Protein AF-A0A833N0Y2-F1 (afdb_monomer)

Organism: NCBI:txid2654512

Secondary structure (DSSP, 8-state):
-----TTTT--HHHHHHHHHHHHHHHHHHHHH--GGG--STTHHHHHHHHHHHHHHHHHHTT-

Structure (mmCIF, N/CA/C/O backbone):
data_AF-A0A833N0Y2-F1
#
_entry.id   AF-A0A833N0Y2-F1
#
loop_
_atom_site.group_PDB
_atom_site.id
_atom_site.type_symbol
_atom_site.label_atom_id
_atom_site.label_alt_id
_atom_site.label_comp_id
_atom_site.label_asym_id
_atom_site.label_entity_id
_atom_site.label_seq_id
_atom_site.pdbx_PDB_ins_code
_atom_site.Cartn_x
_atom_site.Cartn_y
_atom_site.Cartn_z
_atom_site.occupancy
_atom_site.B_iso_or_equiv
_atom_site.auth_seq_id
_atom_site.auth_comp_id
_atom_site.auth_asym_id
_atom_site.auth_atom_id
_atom_site.pdbx_PDB_model_num
ATOM 1 N N . MET A 1 1 ? -13.146 -15.764 6.744 1.00 40.00 1 MET A N 1
ATOM 2 C CA . MET A 1 1 ? -11.966 -14.949 7.124 1.00 40.00 1 MET A CA 1
ATOM 3 C C . MET A 1 1 ? -12.415 -13.577 7.614 1.00 40.00 1 MET A C 1
ATOM 5 O O . MET A 1 1 ? -13.032 -12.844 6.846 1.00 40.00 1 MET A O 1
ATOM 9 N N . LYS A 1 2 ? -12.159 -13.224 8.882 1.00 45.94 2 LYS A N 1
ATOM 10 C CA . LYS A 1 2 ? -12.444 -11.876 9.404 1.00 45.94 2 LYS A CA 1
ATOM 11 C C . LYS A 1 2 ? -11.547 -10.878 8.663 1.00 45.94 2 LYS A C 1
ATOM 13 O O . LYS A 1 2 ? -10.330 -10.956 8.782 1.00 45.94 2 LYS A O 1
ATOM 18 N N . LYS A 1 3 ? -12.132 -9.972 7.871 1.00 56.81 3 LYS A N 1
ATOM 19 C CA . LYS A 1 3 ? -11.396 -8.867 7.236 1.00 56.81 3 LYS A CA 1
ATOM 20 C C . LYS A 1 3 ? -10.839 -7.979 8.352 1.00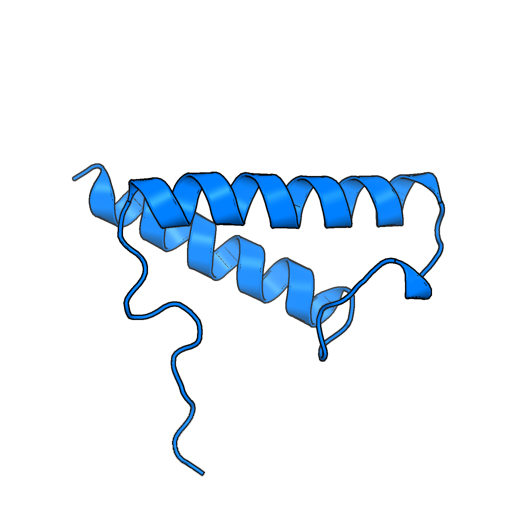 56.81 3 LYS A C 1
ATOM 22 O O . LYS A 1 3 ? -11.569 -7.148 8.886 1.00 56.81 3 LYS A O 1
ATOM 27 N N . GLN A 1 4 ? -9.577 -8.176 8.732 1.00 56.47 4 GLN A N 1
ATOM 28 C CA . GLN A 1 4 ? -8.864 -7.239 9.596 1.00 56.47 4 GLN A CA 1
ATOM 29 C C . GLN A 1 4 ? -8.952 -5.855 8.950 1.00 56.47 4 GLN A C 1
ATOM 31 O O . GLN A 1 4 ? -8.528 -5.645 7.810 1.00 56.47 4 GLN A O 1
ATOM 36 N N . LYS A 1 5 ? -9.556 -4.903 9.661 1.00 69.06 5 LYS A N 1
ATOM 37 C CA . LYS A 1 5 ? -9.555 -3.500 9.261 1.00 69.06 5 LYS A CA 1
ATOM 38 C C . LYS A 1 5 ? -8.131 -2.986 9.492 1.00 69.06 5 LYS A C 1
ATOM 40 O O . LYS A 1 5 ? -7.842 -2.465 10.556 1.00 69.06 5 LYS A O 1
ATOM 45 N N . LYS A 1 6 ? -7.259 -3.143 8.490 1.00 70.25 6 LYS A N 1
ATOM 46 C CA . LYS A 1 6 ? -5.817 -2.803 8.485 1.00 70.25 6 LYS A CA 1
ATOM 47 C C . LYS A 1 6 ? -5.461 -1.440 9.102 1.00 70.25 6 LYS A C 1
ATOM 49 O O . LYS A 1 6 ? -4.337 -1.249 9.539 1.00 70.25 6 LYS A O 1
ATOM 54 N N . PHE A 1 7 ? -6.411 -0.506 9.135 1.00 76.94 7 PHE A N 1
ATOM 55 C CA . PHE A 1 7 ? -6.217 0.830 9.690 1.00 76.94 7 PHE A CA 1
ATOM 56 C C . PHE A 1 7 ? -7.202 1.202 10.805 1.00 76.94 7 PHE A C 1
ATOM 58 O O . PHE A 1 7 ? -7.240 2.371 11.171 1.00 76.94 7 PHE A O 1
ATOM 65 N N . ALA A 1 8 ? -8.031 0.276 11.311 1.00 73.19 8 ALA A N 1
ATOM 66 C CA . ALA A 1 8 ? -9.089 0.571 12.290 1.00 73.19 8 ALA A CA 1
ATOM 67 C C . ALA A 1 8 ? -8.572 1.323 13.517 1.00 73.19 8 ALA A C 1
ATOM 69 O O . ALA A 1 8 ? -9.204 2.307 13.897 1.00 73.19 8 ALA A O 1
ATOM 70 N N . ASP A 1 9 ? -7.396 0.944 14.005 1.00 73.44 9 ASP A N 1
ATOM 71 C CA . ASP A 1 9 ? -6.849 1.439 15.267 1.00 73.44 9 ASP A CA 1
ATOM 72 C C . ASP A 1 9 ? -5.839 2.587 15.090 1.00 73.44 9 ASP A C 1
ATOM 74 O O . ASP A 1 9 ? -5.265 3.051 16.067 1.00 73.44 9 ASP A O 1
ATOM 78 N N . LEU A 1 10 ? -5.617 3.086 13.860 1.00 76.88 10 LEU A N 1
ATOM 79 C CA . LEU A 1 10 ? -4.752 4.260 13.679 1.00 76.88 10 LEU A CA 1
ATOM 80 C C . LEU A 1 10 ? -5.377 5.508 14.306 1.00 76.88 10 LEU A C 1
ATOM 82 O O . LEU A 1 10 ? -6.474 5.917 13.901 1.00 76.88 10 LEU A O 1
ATOM 86 N N . ASN A 1 11 ? -4.613 6.131 15.205 1.00 76.69 11 ASN A N 1
ATOM 87 C CA . ASN A 1 11 ? -4.842 7.484 15.698 1.00 76.69 11 ASN A CA 1
ATOM 88 C C . ASN A 1 11 ? -4.460 8.540 14.634 1.00 76.69 11 ASN A C 1
ATOM 90 O O . ASN A 1 11 ? -3.969 8.226 13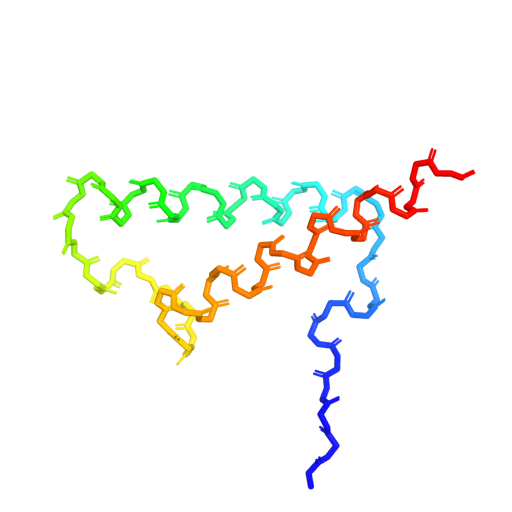.546 1.00 76.69 11 ASN A O 1
ATOM 94 N N . SER A 1 12 ? -4.729 9.808 14.934 1.00 71.25 12 SER A N 1
ATOM 95 C CA . SER A 1 12 ? -4.595 10.935 14.003 1.00 71.25 12 SER A CA 1
ATOM 96 C C . SER A 1 12 ? -3.160 11.208 13.544 1.00 71.25 12 SER A C 1
ATOM 98 O O . SER A 1 12 ? -2.920 11.433 12.352 1.00 71.25 12 SER A O 1
ATOM 100 N N . SER A 1 13 ? -2.212 11.148 14.479 1.00 74.06 13 SER A N 1
ATOM 101 C CA . SER A 1 13 ? -0.786 11.365 14.237 1.00 74.06 13 SER A CA 1
ATOM 102 C C . SER A 1 13 ? -0.221 10.250 13.360 1.00 74.06 13 SER A C 1
ATOM 104 O O . SER A 1 13 ? 0.361 10.508 12.300 1.00 74.06 13 SER A O 1
ATOM 106 N N . ASP A 1 14 ? -0.533 9.003 13.713 1.00 81.81 14 ASP A N 1
ATOM 107 C CA . ASP A 1 14 ? -0.120 7.820 12.965 1.00 81.81 14 ASP A CA 1
ATOM 108 C C . ASP A 1 14 ? -0.732 7.812 11.562 1.00 81.81 14 ASP A C 1
ATOM 110 O O . ASP A 1 14 ? -0.071 7.440 10.591 1.00 81.81 14 ASP A O 1
ATOM 114 N N . ALA A 1 15 ? -1.980 8.272 11.413 1.00 83.56 15 ALA A N 1
ATOM 115 C CA . ALA A 1 15 ? -2.633 8.374 10.111 1.00 83.56 15 ALA A CA 1
ATOM 116 C C . ALA A 1 15 ? -1.937 9.395 9.200 1.00 83.56 15 ALA A C 1
ATOM 118 O O . ALA A 1 15 ? -1.804 9.154 7.999 1.00 83.56 15 ALA A O 1
ATOM 119 N N . SER A 1 16 ? -1.458 10.517 9.743 1.00 84.25 16 SER A N 1
ATOM 120 C CA . SER A 1 16 ? -0.725 11.514 8.957 1.00 84.25 16 SER A CA 1
ATOM 121 C C . SER A 1 16 ? 0.626 10.972 8.482 1.00 84.25 16 SER A C 1
ATOM 123 O O . SER A 1 16 ? 0.936 11.055 7.290 1.00 84.25 16 SER A O 1
ATOM 125 N N . SER A 1 17 ? 1.383 10.332 9.377 1.00 87.38 17 SER A N 1
ATOM 126 C CA . SER A 1 17 ? 2.656 9.680 9.045 1.00 87.38 17 SER A CA 1
ATOM 127 C C . SER A 1 17 ? 2.462 8.591 7.990 1.00 87.38 17 SER A C 1
ATOM 129 O O . SER A 1 17 ? 3.144 8.584 6.962 1.00 87.38 17 SER A O 1
ATOM 131 N N . LYS A 1 18 ? 1.441 7.740 8.160 1.00 88.75 18 LYS A N 1
ATOM 132 C CA . LYS A 1 18 ? 1.121 6.681 7.197 1.00 88.75 18 LYS A CA 1
ATOM 133 C C . LYS A 1 18 ? 0.697 7.230 5.840 1.00 88.75 18 LYS A C 1
ATOM 135 O O . LYS A 1 18 ? 1.067 6.674 4.810 1.00 88.75 18 LYS A O 1
ATOM 140 N N . HIS A 1 19 ? -0.049 8.330 5.812 1.00 88.62 19 HIS A N 1
ATOM 141 C CA . HIS A 1 19 ? -0.422 8.985 4.563 1.00 88.62 19 HIS A CA 1
ATOM 142 C C . HIS A 1 19 ? 0.818 9.454 3.792 1.00 88.62 19 HIS A C 1
ATOM 144 O O . HIS A 1 19 ? 0.929 9.196 2.596 1.00 88.62 19 HIS A O 1
ATOM 150 N N . ILE A 1 20 ? 1.768 10.102 4.473 1.00 90.62 20 ILE A N 1
ATOM 151 C CA . ILE A 1 20 ? 3.015 10.587 3.863 1.00 90.62 20 ILE A CA 1
ATOM 152 C C . ILE A 1 20 ? 3.838 9.426 3.294 1.00 90.62 20 ILE A C 1
ATOM 154 O O . ILE A 1 20 ? 4.340 9.527 2.174 1.00 90.62 20 ILE A O 1
ATOM 158 N N . GLU A 1 21 ? 3.955 8.317 4.024 1.00 91.00 21 GLU A N 1
ATOM 159 C CA . GLU A 1 21 ? 4.653 7.116 3.548 1.00 91.00 21 GLU A CA 1
ATOM 160 C C . GLU A 1 21 ? 4.042 6.567 2.256 1.00 91.00 21 GLU A C 1
ATOM 162 O O . GLU A 1 21 ? 4.755 6.366 1.271 1.00 91.00 21 GLU A O 1
ATOM 167 N N . LEU A 1 22 ? 2.719 6.387 2.233 1.00 91.69 22 LEU A N 1
ATOM 168 C CA . LEU A 1 22 ? 2.014 5.843 1.072 1.00 91.69 22 LEU A CA 1
ATOM 169 C C . LEU A 1 22 ? 2.076 6.797 -0.136 1.00 91.69 22 LEU A C 1
ATOM 171 O O . LEU A 1 22 ? 2.165 6.344 -1.277 1.00 91.69 22 LEU A O 1
ATOM 175 N N . VAL A 1 23 ? 2.072 8.117 0.091 1.00 92.44 23 VAL A N 1
ATOM 176 C CA . VAL A 1 23 ? 2.272 9.114 -0.975 1.00 92.44 23 VAL A CA 1
ATOM 177 C C . VAL A 1 23 ? 3.685 9.018 -1.546 1.00 92.44 23 VAL A C 1
ATOM 179 O O . VAL A 1 23 ? 3.839 9.002 -2.765 1.00 92.44 23 VAL A O 1
ATOM 182 N N . LYS A 1 24 ? 4.721 8.917 -0.702 1.00 93.06 24 LYS A N 1
ATOM 183 C CA . LYS A 1 24 ? 6.110 8.763 -1.167 1.00 93.06 24 LYS A CA 1
ATOM 184 C C . LYS A 1 24 ? 6.275 7.510 -2.024 1.00 93.06 24 LYS A C 1
ATOM 186 O O . LYS A 1 24 ? 6.938 7.564 -3.055 1.00 93.06 24 LYS A O 1
ATOM 191 N N . GLU A 1 25 ? 5.662 6.403 -1.620 1.00 91.00 25 GLU A N 1
ATOM 192 C CA . GLU A 1 25 ? 5.657 5.154 -2.385 1.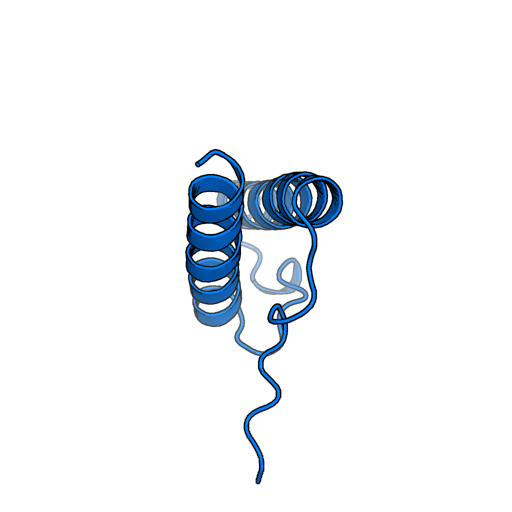00 91.00 25 GLU A CA 1
ATOM 193 C C . GLU A 1 25 ? 4.971 5.329 -3.749 1.00 91.00 25 GLU A C 1
ATOM 195 O O . GLU A 1 25 ? 5.527 4.944 -4.776 1.00 91.00 25 GLU A O 1
ATOM 200 N N . LEU A 1 26 ? 3.820 6.011 -3.784 1.00 91.12 26 LEU A N 1
ATOM 201 C CA . LEU A 1 26 ? 3.103 6.306 -5.026 1.00 91.12 26 LEU A CA 1
ATOM 202 C C . LEU A 1 26 ? 3.916 7.203 -5.970 1.00 91.12 26 LEU A C 1
ATOM 204 O O . LEU A 1 26 ? 3.924 6.972 -7.179 1.00 91.12 26 LEU A O 1
ATOM 208 N N . VAL A 1 27 ? 4.593 8.220 -5.434 1.00 93.00 27 VAL A N 1
ATOM 209 C CA . VAL A 1 27 ? 5.452 9.120 -6.217 1.00 93.00 27 VAL A CA 1
ATOM 210 C C . VAL A 1 27 ? 6.649 8.358 -6.777 1.00 93.00 27 VAL A C 1
ATOM 212 O O . VAL A 1 27 ? 6.918 8.464 -7.970 1.00 93.00 27 VAL A O 1
ATOM 215 N N . LYS A 1 28 ? 7.322 7.533 -5.966 1.00 90.50 28 LYS A N 1
ATOM 216 C CA . LYS A 1 28 ? 8.436 6.689 -6.426 1.00 90.50 28 LYS A CA 1
ATOM 217 C C . LYS A 1 28 ? 8.011 5.752 -7.552 1.00 90.50 28 LYS A C 1
ATOM 219 O O . LYS A 1 28 ? 8.692 5.697 -8.573 1.00 90.50 28 LYS A O 1
ATOM 224 N N . PHE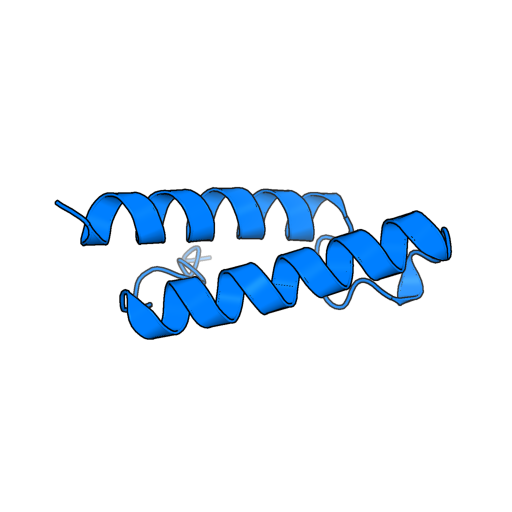 A 1 29 ? 6.868 5.082 -7.406 1.00 90.94 29 PHE A N 1
ATOM 225 C CA . PHE A 1 29 ? 6.282 4.272 -8.474 1.00 90.94 29 PHE A CA 1
ATOM 226 C C . PHE A 1 29 ? 6.010 5.106 -9.736 1.00 90.94 29 PHE A C 1
ATOM 228 O O . PHE A 1 29 ? 6.357 4.698 -10.837 1.00 90.94 29 PHE A O 1
ATOM 235 N N . ARG A 1 30 ? 5.427 6.303 -9.596 1.00 89.94 30 ARG A N 1
ATOM 236 C CA . ARG A 1 30 ? 5.078 7.153 -10.745 1.00 89.94 30 ARG A CA 1
ATOM 237 C C . ARG A 1 30 ? 6.292 7.742 -11.470 1.00 89.94 30 ARG A C 1
ATOM 239 O O . ARG A 1 30 ? 6.180 8.033 -12.651 1.00 89.94 30 ARG A O 1
ATOM 246 N N . VAL A 1 31 ? 7.419 7.929 -10.790 1.00 93.31 31 VAL A N 1
ATOM 247 C CA . VAL A 1 31 ? 8.657 8.429 -11.410 1.00 93.31 31 VAL A CA 1
ATOM 248 C C . VAL A 1 31 ? 9.443 7.299 -12.076 1.00 93.31 31 VAL A C 1
ATOM 250 O O . VAL A 1 31 ? 9.928 7.467 -13.185 1.00 93.31 31 VAL A O 1
ATOM 253 N N . SER A 1 32 ? 9.558 6.150 -11.413 1.00 89.94 32 SER A N 1
ATOM 254 C CA . SER A 1 32 ? 10.344 5.010 -11.910 1.00 89.94 32 SER A CA 1
ATOM 255 C C . SER A 1 32 ? 9.602 4.124 -12.911 1.00 89.94 32 SER A C 1
ATOM 257 O O . SER A 1 32 ? 10.248 3.380 -13.639 1.00 89.94 32 SER A O 1
ATOM 259 N N . MET A 1 33 ? 8.261 4.156 -12.910 1.00 87.44 33 MET A N 1
ATOM 260 C CA . MET A 1 33 ? 7.398 3.166 -13.572 1.00 87.44 33 MET A CA 1
ATOM 261 C C . MET A 1 33 ? 7.643 1.715 -13.114 1.00 87.44 33 MET A C 1
ATOM 263 O O . MET A 1 33 ? 7.141 0.786 -13.742 1.00 87.44 33 MET A O 1
ATO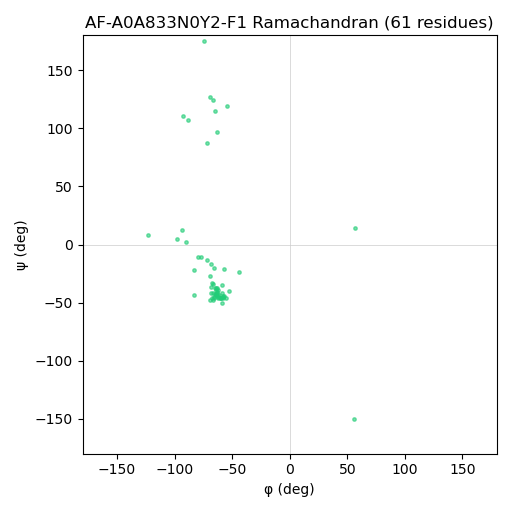M 267 N N . ASP A 1 34 ? 8.358 1.507 -12.003 1.00 87.06 34 ASP A N 1
ATOM 268 C CA . ASP A 1 34 ? 8.718 0.181 -11.505 1.00 87.06 34 ASP A CA 1
ATOM 269 C C . ASP A 1 34 ? 7.679 -0.338 -10.489 1.00 87.06 34 ASP A C 1
ATOM 271 O O . ASP A 1 34 ? 7.597 0.174 -9.363 1.00 87.06 34 ASP A O 1
ATOM 275 N N . PRO A 1 35 ? 6.882 -1.369 -10.839 1.00 82.31 35 PRO A N 1
ATOM 276 C CA . PRO A 1 35 ? 5.890 -1.947 -9.939 1.00 82.31 35 PRO A CA 1
ATOM 277 C C . PRO A 1 35 ? 6.502 -2.637 -8.711 1.00 82.31 35 PRO A C 1
ATOM 279 O O . PRO A 1 35 ? 5.797 -2.777 -7.709 1.00 82.31 35 PRO A O 1
ATOM 282 N N . ALA A 1 36 ? 7.784 -3.021 -8.738 1.00 86.00 36 ALA A N 1
ATOM 283 C CA . ALA A 1 36 ? 8.470 -3.646 -7.606 1.00 86.00 36 ALA A CA 1
ATOM 284 C C . ALA A 1 36 ? 8.677 -2.681 -6.425 1.00 86.00 36 ALA A C 1
ATOM 286 O O . ALA A 1 36 ? 8.882 -3.115 -5.290 1.00 86.00 36 ALA A O 1
ATOM 287 N N . LEU A 1 37 ? 8.558 -1.368 -6.654 1.00 83.31 37 LEU A N 1
ATOM 288 C CA . LEU A 1 37 ? 8.626 -0.365 -5.589 1.00 83.31 37 LEU A CA 1
ATOM 289 C C . LEU A 1 37 ? 7.393 -0.350 -4.683 1.00 83.31 37 LEU A C 1
ATOM 291 O O . LEU A 1 37 ? 7.431 0.277 -3.620 1.00 83.31 37 LEU A O 1
ATOM 295 N N . ILE A 1 38 ? 6.310 -1.020 -5.085 1.00 88.19 38 ILE A N 1
ATOM 296 C CA . ILE A 1 38 ? 5.083 -1.085 -4.302 1.00 88.19 38 ILE A CA 1
ATOM 297 C C . ILE A 1 38 ? 5.156 -2.270 -3.343 1.00 88.19 38 ILE A C 1
ATOM 299 O O . ILE A 1 38 ? 4.986 -3.425 -3.721 1.00 88.19 38 ILE A O 1
ATOM 303 N N . LYS A 1 39 ? 5.343 -1.969 -2.061 1.00 82.62 39 LYS A N 1
ATOM 304 C CA . LYS A 1 39 ? 5.413 -2.942 -0.963 1.00 82.62 39 LYS A CA 1
ATOM 305 C C . LYS A 1 39 ? 4.035 -3.458 -0.549 1.00 82.62 39 LYS A C 1
ATOM 307 O O . LYS A 1 39 ? 3.917 -4.378 0.257 1.00 82.62 39 LYS A O 1
ATOM 312 N N . ASN A 1 40 ? 2.971 -2.837 -1.050 1.00 83.19 40 ASN A N 1
ATOM 313 C CA . ASN A 1 40 ? 1.607 -3.264 -0.788 1.00 83.19 40 ASN A CA 1
ATOM 314 C C . ASN A 1 40 ? 1.300 -4.601 -1.481 1.00 83.19 40 ASN A C 1
ATOM 316 O O . ASN A 1 40 ? 1.399 -4.692 -2.700 1.00 83.19 40 ASN A O 1
ATOM 320 N N . ALA A 1 41 ? 0.810 -5.596 -0.733 1.00 74.62 41 ALA A N 1
ATOM 321 C CA . ALA A 1 41 ? 0.408 -6.900 -1.279 1.00 74.62 41 ALA A CA 1
ATOM 322 C C . ALA A 1 41 ? -0.662 -6.818 -2.393 1.00 74.62 41 ALA A C 1
ATOM 324 O O . ALA A 1 41 ? -0.798 -7.741 -3.187 1.00 74.62 41 ALA A O 1
ATOM 325 N N . GLY A 1 42 ? -1.425 -5.719 -2.470 1.00 81.19 42 GLY A N 1
ATOM 326 C CA . GLY A 1 42 ? -2.379 -5.452 -3.552 1.00 81.19 42 GLY A CA 1
ATOM 327 C C . GLY A 1 42 ? -1.820 -4.624 -4.717 1.00 81.19 42 GLY A C 1
ATOM 328 O O . GLY A 1 42 ? -2.611 -4.089 -5.498 1.00 81.19 42 GLY A O 1
ATOM 329 N N . GLY A 1 43 ? -0.500 -4.425 -4.794 1.00 87.12 43 GLY A N 1
ATOM 330 C CA . GLY A 1 43 ? 0.152 -3.566 -5.782 1.00 87.12 43 GLY A CA 1
ATOM 331 C C . GLY A 1 43 ? -0.389 -2.132 -5.766 1.00 87.12 43 GLY A C 1
ATOM 332 O O . GLY A 1 43 ? -0.858 -1.625 -4.741 1.00 87.12 43 GLY A O 1
ATOM 333 N N . ILE A 1 44 ? -0.369 -1.464 -6.924 1.00 87.69 44 ILE A N 1
ATOM 334 C CA . ILE A 1 44 ? -0.829 -0.071 -7.072 1.00 87.69 44 ILE A CA 1
ATOM 335 C C . ILE A 1 44 ? -2.293 0.126 -6.665 1.00 87.69 44 ILE A C 1
ATOM 337 O O . ILE A 1 44 ? -2.655 1.156 -6.090 1.00 87.69 44 ILE A O 1
ATOM 341 N N . ALA A 1 45 ? -3.142 -0.872 -6.916 1.00 87.88 45 ALA A N 1
ATOM 342 C CA . ALA A 1 45 ? -4.548 -0.835 -6.534 1.00 87.88 45 ALA A CA 1
ATOM 343 C C . ALA A 1 45 ? -4.714 -0.898 -5.006 1.00 87.88 45 ALA A C 1
ATOM 345 O O . ALA A 1 45 ? -5.508 -0.143 -4.437 1.00 87.88 45 ALA A O 1
ATOM 346 N N . GLY A 1 46 ? -3.929 -1.748 -4.335 1.00 89.50 46 GLY A N 1
ATOM 347 C CA . GLY A 1 46 ? -3.845 -1.816 -2.876 1.00 89.50 46 GLY A CA 1
ATOM 348 C C . GLY A 1 46 ? -3.337 -0.511 -2.265 1.00 89.50 46 GLY A C 1
ATOM 349 O O . GLY A 1 46 ? -3.963 0.018 -1.349 1.00 89.50 46 GLY A O 1
ATOM 350 N N . LEU A 1 47 ? -2.280 0.068 -2.839 1.00 89.56 47 LEU A N 1
ATOM 351 C CA . LEU A 1 47 ? -1.706 1.343 -2.400 1.00 89.56 47 LEU A CA 1
ATOM 352 C C . LEU A 1 47 ? -2.722 2.496 -2.473 1.00 89.56 47 LEU A C 1
ATOM 354 O O . LEU A 1 47 ? -2.897 3.240 -1.508 1.00 89.56 47 LEU A O 1
ATOM 358 N N . ARG A 1 48 ? -3.460 2.615 -3.586 1.00 90.12 48 ARG A N 1
ATOM 359 C CA . ARG A 1 48 ? -4.524 3.625 -3.749 1.00 90.12 48 ARG A CA 1
ATOM 360 C C . ARG A 1 48 ? -5.681 3.422 -2.771 1.00 90.12 48 ARG A C 1
ATOM 362 O O . ARG A 1 48 ? -6.231 4.398 -2.256 1.00 90.12 48 ARG A O 1
ATOM 369 N N . ARG A 1 49 ? -6.065 2.167 -2.512 1.00 90.12 49 ARG A N 1
ATOM 370 C CA . ARG A 1 49 ? -7.105 1.839 -1.527 1.00 90.12 49 ARG A CA 1
ATOM 371 C C . ARG A 1 49 ? -6.675 2.272 -0.127 1.00 90.12 49 ARG A C 1
ATOM 373 O O . ARG A 1 49 ? -7.462 2.915 0.566 1.00 90.12 49 ARG A O 1
ATOM 380 N N . ASP A 1 50 ? -5.443 1.964 0.253 1.00 88.94 50 ASP A N 1
ATOM 381 C CA . ASP A 1 50 ? -4.892 2.307 1.562 1.00 88.94 50 ASP A CA 1
ATOM 382 C C . ASP A 1 50 ? -4.806 3.831 1.744 1.00 88.94 50 ASP A C 1
ATOM 384 O O . ASP A 1 50 ? -5.289 4.346 2.752 1.00 88.94 50 ASP A O 1
ATOM 388 N N . LEU A 1 51 ? -4.344 4.572 0.727 1.00 89.81 51 LEU A N 1
ATOM 389 C CA . LEU A 1 51 ? -4.364 6.044 0.719 1.00 89.81 51 LEU A CA 1
ATOM 390 C C . LEU A 1 51 ? -5.765 6.612 0.963 1.00 89.81 51 LEU A C 1
ATOM 392 O O . LEU A 1 51 ? -5.939 7.503 1.794 1.00 89.81 51 LEU A O 1
ATOM 396 N N . LYS A 1 52 ? -6.782 6.075 0.279 1.00 89.75 52 LYS A N 1
ATOM 397 C CA . LYS A 1 52 ? -8.175 6.517 0.442 1.00 89.75 52 LYS A CA 1
ATOM 398 C C . LYS A 1 52 ? -8.692 6.274 1.861 1.00 89.75 52 LYS A C 1
ATOM 400 O O . LYS A 1 52 ? -9.422 7.110 2.391 1.00 89.75 52 LYS A O 1
ATOM 405 N N . ILE A 1 53 ? -8.341 5.145 2.477 1.00 88.50 53 ILE A N 1
ATOM 406 C CA . ILE A 1 53 ? -8.767 4.811 3.844 1.00 88.50 53 ILE A CA 1
ATOM 407 C C . ILE A 1 53 ? -8.080 5.728 4.862 1.00 88.50 53 ILE A C 1
ATOM 409 O O . ILE A 1 53 ? -8.756 6.301 5.717 1.00 88.50 53 ILE A O 1
ATOM 413 N N . VAL A 1 54 ? -6.762 5.905 4.749 1.00 88.00 54 VAL A N 1
ATOM 414 C CA . VAL A 1 54 ? -5.977 6.739 5.670 1.00 88.00 54 VAL A CA 1
ATOM 415 C C . VAL A 1 54 ? -6.363 8.219 5.545 1.00 88.00 54 VAL A C 1
ATOM 417 O O . VAL A 1 54 ? -6.556 8.885 6.559 1.00 88.00 54 VAL A O 1
ATOM 420 N N . SER A 1 55 ? -6.571 8.722 4.324 1.00 86.38 55 SER A N 1
ATOM 421 C CA . SER A 1 55 ? -7.039 10.095 4.074 1.00 86.38 55 SER A CA 1
ATOM 422 C C . SER A 1 55 ? -8.388 10.379 4.750 1.00 86.38 55 SER A C 1
ATOM 424 O O . SER A 1 55 ? -8.541 11.390 5.435 1.00 86.38 55 SER A O 1
ATOM 426 N N . ARG A 1 56 ? -9.348 9.447 4.651 1.00 85.56 56 ARG A N 1
ATOM 427 C CA . ARG A 1 56 ? -10.644 9.563 5.341 1.00 85.56 56 ARG A CA 1
ATOM 428 C C . ARG A 1 56 ? -10.496 9.577 6.860 1.00 85.56 56 ARG A C 1
ATOM 430 O O . ARG A 1 5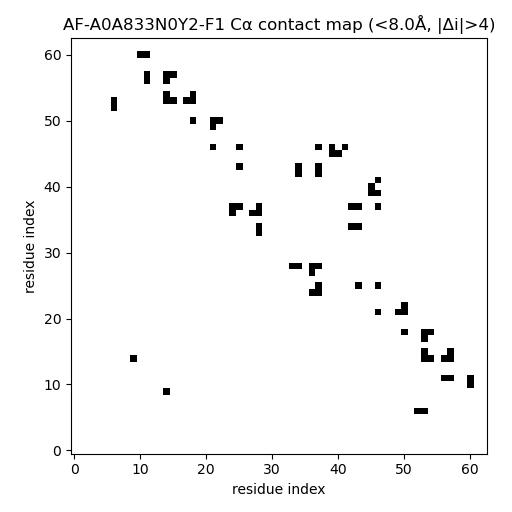6 ? -11.167 10.364 7.515 1.00 85.56 56 ARG A O 1
ATOM 437 N N . LYS A 1 57 ? -9.614 8.743 7.415 1.00 82.00 57 LYS A N 1
ATOM 438 C CA . LYS A 1 57 ? -9.346 8.703 8.861 1.00 82.00 57 LYS A CA 1
ATOM 439 C C . LYS A 1 57 ? -8.719 9.991 9.378 1.00 82.00 57 LYS A C 1
ATOM 441 O O . LYS A 1 57 ? -9.154 10.504 10.403 1.00 82.00 57 LYS A O 1
ATOM 446 N N . LYS A 1 58 ? -7.765 10.550 8.633 1.00 79.56 58 LYS A N 1
ATOM 447 C CA . LYS A 1 58 ? -7.187 11.863 8.934 1.00 79.56 58 LYS A CA 1
ATOM 448 C C . LYS A 1 58 ? -8.268 12.951 8.994 1.00 79.56 58 LYS A C 1
ATOM 450 O O . LYS A 1 58 ? -8.271 13.737 9.930 1.00 79.56 58 LYS A O 1
ATOM 455 N N . ALA A 1 59 ? -9.205 12.959 8.042 1.00 79.81 59 ALA A N 1
ATOM 456 C CA . ALA A 1 59 ? -10.316 13.915 8.029 1.00 79.81 59 ALA A CA 1
ATOM 457 C C . ALA A 1 59 ? -11.323 13.695 9.174 1.00 79.81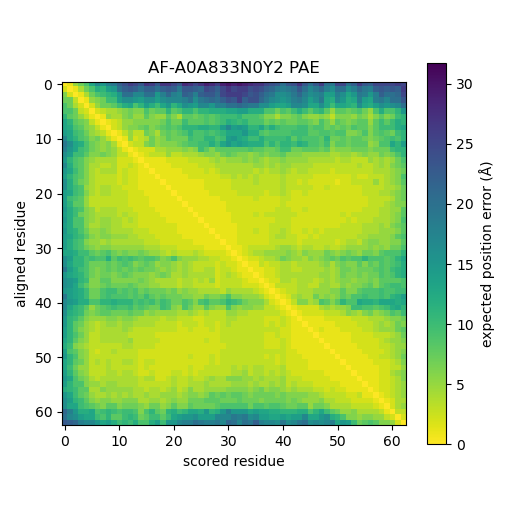 59 ALA A C 1
ATOM 459 O O . ALA A 1 59 ? -11.839 14.660 9.723 1.00 79.81 59 ALA A O 1
ATOM 460 N N . GLN A 1 60 ? -11.595 12.441 9.547 1.00 76.44 60 GLN A N 1
ATOM 461 C CA . GLN A 1 60 ? -12.496 12.113 10.659 1.00 76.44 60 GLN A CA 1
ATOM 462 C C . GLN A 1 60 ? -11.946 12.537 12.018 1.00 76.44 60 GLN A C 1
ATOM 464 O O . GLN A 1 60 ? -12.728 12.910 12.878 1.00 76.44 60 GLN A O 1
ATOM 469 N N . SER A 1 61 ? -10.628 12.493 12.205 1.00 64.12 61 SER A N 1
ATOM 470 C CA . SER A 1 61 ? -10.011 12.912 13.463 1.00 64.12 61 SER A CA 1
ATOM 471 C C . SER A 1 61 ? -9.857 14.429 13.617 1.00 64.12 61 SER A C 1
ATOM 473 O O . SER A 1 61 ? -9.464 14.880 14.688 1.00 64.12 61 SER A O 1
ATOM 475 N N . ALA A 1 62 ? -10.083 15.205 12.557 1.00 62.12 62 ALA A N 1
ATOM 476 C CA . ALA A 1 62 ? -10.018 16.665 12.601 1.00 62.12 62 ALA A CA 1
ATOM 477 C C . ALA A 1 62 ? -11.374 17.318 12.950 1.00 62.12 62 ALA A C 1
ATOM 479 O O . ALA A 1 62 ? -11.469 18.542 12.940 1.00 62.12 62 ALA A O 1
ATOM 480 N N . LYS A 1 63 ? -12.412 16.508 13.201 1.00 54.47 63 LYS A N 1
ATOM 481 C CA . LYS A 1 63 ? -13.713 16.917 13.743 1.00 54.47 63 LYS A CA 1
ATOM 482 C C . LYS A 1 63 ? -13.760 16.635 15.234 1.00 54.47 63 LYS A C 1
ATOM 484 O O . LY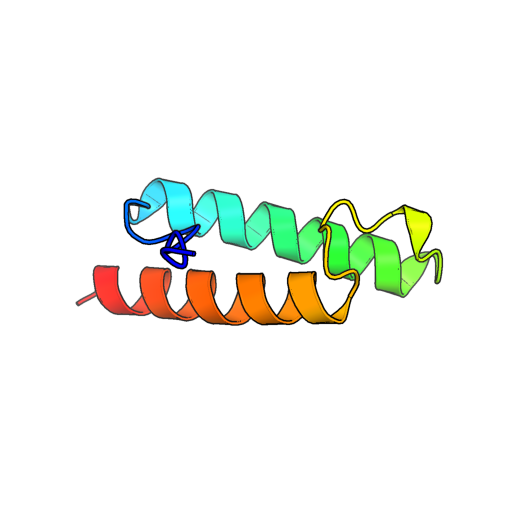S A 1 63 ? -14.413 17.439 15.926 1.00 54.47 63 LYS A O 1
#

Solvent-accessible surface area (backbone atoms only — not comparable to full-atom values): 3754 Å² total; per-residue (Å²): 132,86,80,74,62,92,62,72,83,60,51,54,69,58,24,51,55,50,40,54,51,53,48,52,43,52,49,51,29,70,72,69,70,42,72,84,62,46,85,42,94,54,35,72,65,35,47,54,51,49,46,55,54,32,53,52,48,38,57,61,65,76,110

Foldseek 3Di:
DPPPPPCPPDDQVSLVVVLVVLVVLVVVCVVVVDQVSAPQPVTPVRSVVSNVVSVVNNVVNVD

Sequence (63 aa):
MKKQKKFADLNSSDASSKHIELVKELVKFRVSMDPALIKNAGGIAGLRRDLKIVSRKKAQSAK

Mean predicted aligned error: 6.22 Å

Nearest PDB 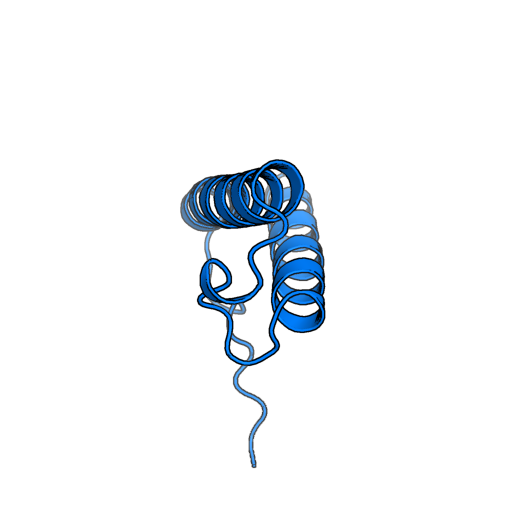structures (foldseek):
  5j91-assembly2_CZ  TM=7.692E-01  e=8.435E-01  Escherichia coli K-12
  7pjs-assembly1_Y  TM=7.662E-01  e=1.093E+00  Escherichia coli
  8rdw-assembly1_XE  TM=7.814E-01  e=3.078E+00  Psychrobacter urativorans
  7azs-assembly1_L29A  TM=7.258E-01  e=8.670E+00  Thermus thermophilus HB8

Radius of gyration: 12.44 Å; Cα contacts (8 Å, |Δi|>4): 40; chains: 1; bounding box: 24×32×29 Å

pLDDT: mean 81.54, std 11.72, range [40.0, 93.31]